Protein AF-A0A1Y3NMM3-F1 (afdb_monomer_lite)

Secondary structure (DSSP, 8-state):
------------TTTTSGGGGSTTTTTTTTSSEEEEEEHHHHHTT----TT--HHHHHHHHHHHHHHHHHHHHSTT---S--SSHHHHHHHHHHHHT--EEEEEESTTHHHH-TTS-HHHHHHHHHHHHHHHTT-TTEEEEEE------SS-------------

pLDDT: mean 83.55, std 18.31, range [29.2, 97.62]

Structure (mmCIF, N/CA/C/O backbone):
data_AF-A0A1Y3NMM3-F1
#
_entry.id   AF-A0A1Y3NMM3-F1
#
loop_
_atom_site.group_PDB
_atom_site.id
_atom_site.type_symbol
_atom_site.label_atom_id
_atom_site.label_alt_id
_atom_site.label_comp_id
_atom_site.label_asym_id
_atom_site.label_entity_id
_atom_site.label_seq_id
_atom_site.pdbx_PDB_ins_code
_atom_site.Cartn_x
_atom_site.Cartn_y
_atom_site.Cartn_z
_atom_site.occupancy
_atom_site.B_iso_or_equiv
_atom_site.auth_seq_id
_atom_site.auth_comp_id
_atom_site.auth_asym_id
_atom_site.auth_atom_id
_atom_site.pdbx_PDB_model_num
ATOM 1 N N . MET A 1 1 ? 7.290 2.116 29.221 1.00 35.72 1 MET A N 1
ATOM 2 C CA . MET A 1 1 ? 6.468 3.087 28.460 1.00 35.72 1 MET A CA 1
ATOM 3 C C . MET A 1 1 ? 5.124 2.447 28.152 1.00 35.72 1 MET A C 1
ATOM 5 O O . MET A 1 1 ? 5.110 1.365 27.579 1.00 35.72 1 MET A O 1
ATOM 9 N N . LYS A 1 2 ? 4.006 3.052 28.571 1.00 29.20 2 LYS A N 1
ATOM 10 C CA . LYS A 1 2 ? 2.670 2.590 28.165 1.00 29.20 2 LYS A CA 1
ATOM 11 C C . LYS A 1 2 ? 2.515 2.898 26.673 1.00 29.20 2 LYS A C 1
ATOM 13 O O . LYS A 1 2 ? 2.438 4.072 26.320 1.00 29.20 2 LYS A O 1
ATOM 18 N N . LYS A 1 3 ? 2.519 1.876 25.809 1.00 35.88 3 LYS A N 1
ATOM 19 C CA . LYS A 1 3 ? 2.090 2.034 24.411 1.00 35.88 3 LYS A CA 1
ATOM 20 C C . LYS A 1 3 ? 0.692 2.653 24.446 1.00 35.88 3 LYS A C 1
ATOM 22 O O . LYS A 1 3 ? -0.185 2.104 25.111 1.00 35.88 3 LYS A O 1
ATOM 27 N N . LYS A 1 4 ? 0.490 3.806 23.800 1.00 39.50 4 LYS A N 1
ATOM 28 C CA . LYS A 1 4 ? -0.858 4.327 23.554 1.00 39.50 4 LYS A CA 1
ATOM 29 C C . LYS A 1 4 ? -1.529 3.330 22.614 1.00 39.50 4 LYS A C 1
ATOM 31 O O . LYS A 1 4 ? -1.373 3.414 21.404 1.00 39.50 4 LYS A O 1
ATOM 36 N N . THR A 1 5 ? -2.229 2.342 23.158 1.00 42.09 5 THR A N 1
ATOM 37 C CA . THR A 1 5 ? -3.161 1.553 22.360 1.00 42.09 5 THR A CA 1
ATOM 38 C C . THR A 1 5 ? -4.195 2.534 21.830 1.00 42.09 5 THR A C 1
ATOM 40 O O . THR A 1 5 ? -4.936 3.136 22.602 1.00 42.09 5 THR A O 1
ATOM 43 N N . TYR A 1 6 ? -4.239 2.718 20.512 1.00 53.44 6 TYR A N 1
ATOM 44 C CA . TYR A 1 6 ? -5.197 3.594 19.827 1.00 53.44 6 TYR A CA 1
ATOM 45 C C . TYR A 1 6 ? -6.665 3.118 19.958 1.00 53.44 6 TYR A C 1
ATOM 47 O O . TYR A 1 6 ? -7.543 3.594 19.246 1.00 53.44 6 TYR A O 1
ATOM 55 N N . THR A 1 7 ? -6.952 2.163 20.840 1.00 50.34 7 THR A N 1
ATOM 56 C CA . THR A 1 7 ? -8.271 1.642 21.222 1.00 50.34 7 THR A CA 1
ATOM 57 C C . THR A 1 7 ? -9.100 2.750 21.885 1.00 50.34 7 THR A C 1
ATOM 59 O O . THR A 1 7 ? -8.639 3.322 22.864 1.00 50.34 7 THR A O 1
ATOM 62 N N . GLU A 1 8 ? -10.302 3.145 21.471 1.00 53.03 8 GLU A N 1
ATOM 63 C CA . GLU A 1 8 ? -11.298 2.638 20.521 1.00 53.03 8 GLU A CA 1
ATOM 64 C C . GLU A 1 8 ? -12.030 3.851 19.910 1.00 53.03 8 GLU A C 1
ATOM 66 O O . GLU A 1 8 ? -12.209 4.851 20.614 1.00 53.03 8 GLU A O 1
ATOM 71 N N . PRO A 1 9 ? -12.526 3.812 18.661 1.00 53.16 9 PRO A N 1
ATOM 72 C CA . PRO A 1 9 ? -13.369 4.887 18.163 1.00 53.16 9 PRO A CA 1
ATOM 73 C C . PRO A 1 9 ? -14.763 4.714 18.763 1.00 53.16 9 PRO A C 1
ATOM 75 O O . PRO A 1 9 ? -15.605 4.016 18.209 1.00 53.16 9 PRO A O 1
ATOM 78 N N . LYS A 1 10 ? -15.052 5.389 19.877 1.00 58.34 10 LYS A N 1
ATOM 79 C CA . LYS A 1 10 ? -16.447 5.677 20.238 1.00 58.34 10 LYS A CA 1
ATOM 80 C C . LYS A 1 10 ? -16.935 6.826 19.361 1.00 58.34 10 LYS A C 1
ATOM 82 O O . LYS A 1 10 ? -17.034 7.967 19.804 1.00 58.34 10 LYS A O 1
ATOM 87 N N . THR A 1 11 ? -17.181 6.536 18.085 1.00 70.62 11 THR A N 1
ATOM 88 C CA . THR A 1 11 ? -17.799 7.500 17.171 1.00 70.62 11 THR A CA 1
ATOM 89 C C . THR A 1 11 ? -19.315 7.431 17.297 1.00 70.62 11 THR A C 1
ATOM 91 O O . THR A 1 11 ? -19.908 6.360 17.229 1.00 70.62 11 THR A O 1
ATOM 94 N N . LYS A 1 12 ? -19.952 8.589 17.487 1.00 80.88 12 LYS A N 1
ATOM 95 C CA . LYS A 1 12 ? -21.418 8.713 17.516 1.00 80.88 12 LYS A CA 1
ATOM 96 C C . LYS A 1 12 ? -22.018 8.921 16.122 1.00 80.88 12 LYS A C 1
ATOM 98 O O . LYS A 1 12 ? -23.236 8.956 15.998 1.00 80.88 12 LYS A O 1
ATOM 103 N N . ILE A 1 13 ? -21.174 9.048 15.089 1.00 83.94 13 ILE A N 1
ATOM 104 C CA . ILE A 1 13 ? -21.560 9.420 13.713 1.00 83.94 13 ILE A CA 1
ATOM 105 C C . ILE A 1 13 ? -22.569 8.435 13.104 1.00 83.94 13 ILE A C 1
ATOM 107 O O . ILE A 1 13 ? -23.360 8.818 12.248 1.00 83.94 13 ILE A O 1
ATOM 111 N N . PHE A 1 14 ? -22.550 7.174 13.540 1.00 86.31 14 PHE A N 1
ATOM 112 C CA . PHE A 1 14 ? -23.419 6.133 12.994 1.00 86.31 14 PHE A CA 1
ATOM 113 C C . PHE A 1 14 ? -24.655 5.846 13.845 1.00 86.31 14 PHE A C 1
ATOM 115 O O . PHE A 1 14 ? -25.506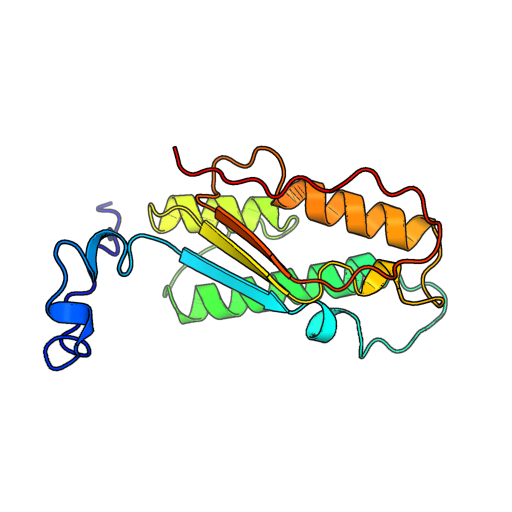 5.077 13.408 1.00 86.31 14 PHE A O 1
ATOM 122 N N . ASN A 1 15 ? -24.787 6.451 15.030 1.00 86.12 15 ASN A N 1
ATOM 123 C CA . ASN A 1 15 ? -25.822 6.074 15.995 1.00 86.12 15 ASN A CA 1
ATOM 124 C C . ASN A 1 15 ? -27.244 6.262 15.442 1.00 86.12 15 ASN A C 1
ATOM 126 O O . ASN A 1 15 ? -28.120 5.455 15.740 1.00 86.12 15 ASN A O 1
ATOM 130 N N . ASP A 1 16 ? -27.461 7.276 14.605 1.00 90.50 16 ASP A N 1
ATOM 131 C CA . ASP A 1 16 ? -28.740 7.598 13.961 1.00 90.50 16 ASP A CA 1
ATOM 132 C C . ASP A 1 16 ? -28.958 6.877 12.614 1.00 90.50 16 ASP A C 1
ATOM 134 O O . ASP A 1 16 ? -30.005 7.030 11.981 1.00 90.50 16 ASP A O 1
ATOM 138 N N . LYS A 1 17 ? -27.981 6.097 12.134 1.00 93.56 17 LYS A N 1
ATOM 139 C CA . LYS A 1 17 ? -28.020 5.472 10.805 1.00 93.56 17 LYS A CA 1
ATOM 140 C C . LYS A 1 17 ? -28.629 4.076 10.853 1.00 93.56 17 LYS A C 1
ATOM 142 O O . LYS A 1 17 ? -28.554 3.370 11.846 1.00 93.56 17 LYS A O 1
ATOM 147 N N . LYS A 1 18 ? -29.181 3.616 9.725 1.00 94.00 18 LYS A N 1
ATOM 148 C CA . LYS A 1 18 ? -29.758 2.259 9.611 1.00 94.00 18 LYS A CA 1
ATOM 149 C C . LYS A 1 18 ? -28.762 1.153 9.986 1.00 94.00 18 LYS A C 1
ATOM 151 O O . LYS A 1 18 ? -29.182 0.134 10.518 1.00 94.00 18 LYS A O 1
ATOM 156 N N . ILE A 1 19 ? -27.468 1.368 9.735 1.00 88.88 19 ILE A N 1
ATOM 157 C CA . ILE A 1 19 ? -26.415 0.389 10.023 1.00 88.88 19 ILE A CA 1
ATOM 158 C C . ILE A 1 19 ? -26.273 0.096 11.524 1.00 88.88 19 ILE A C 1
ATOM 160 O O . ILE A 1 19 ? -26.014 -1.049 11.877 1.00 88.88 19 ILE A O 1
ATOM 164 N N . SER A 1 20 ? -26.533 1.075 12.405 1.00 89.62 20 SER A N 1
ATOM 165 C CA . SER A 1 20 ? -26.397 0.887 13.858 1.00 89.62 20 SER A CA 1
ATOM 166 C C . SER A 1 20 ? -27.429 -0.069 14.452 1.00 89.62 20 SER A C 1
ATOM 168 O O . SER A 1 20 ? -27.263 -0.539 15.574 1.00 89.62 20 SER A O 1
ATOM 170 N N . LYS A 1 21 ? -28.491 -0.372 13.696 1.00 91.50 21 LYS A N 1
ATOM 171 C CA . LYS A 1 21 ? -29.554 -1.298 14.097 1.00 91.50 21 LYS A CA 1
ATOM 172 C C . LYS A 1 21 ? -29.185 -2.768 13.882 1.00 91.50 21 LYS A C 1
ATOM 174 O O . LYS A 1 21 ? -29.906 -3.635 14.365 1.00 91.50 21 LYS A O 1
ATOM 179 N N . PHE A 1 22 ? -28.113 -3.062 13.146 1.00 92.94 22 PHE A N 1
ATOM 180 C CA . PHE A 1 22 ? -27.654 -4.433 12.933 1.00 92.94 22 PHE A CA 1
ATOM 181 C C . PHE A 1 22 ? -26.716 -4.862 14.062 1.00 92.94 22 PHE A C 1
ATOM 183 O O . PHE A 1 22 ? -25.831 -4.110 14.468 1.00 92.94 22 PHE A O 1
ATOM 190 N N . ASN A 1 23 ? -26.876 -6.092 14.554 1.00 90.62 23 ASN A N 1
ATOM 191 C CA . ASN A 1 23 ? -25.991 -6.633 15.584 1.00 90.62 23 ASN A CA 1
ATOM 192 C C . ASN A 1 23 ? -24.528 -6.619 15.113 1.00 90.62 23 ASN A C 1
ATOM 194 O O . ASN A 1 23 ? -24.233 -7.026 13.990 1.00 90.62 23 ASN A O 1
ATOM 198 N N . ASN A 1 24 ? -23.613 -6.208 15.998 1.00 87.12 24 ASN A N 1
ATOM 199 C CA . ASN A 1 24 ? -22.162 -6.186 15.765 1.00 87.12 24 ASN A CA 1
ATOM 200 C C . ASN A 1 24 ? -21.702 -5.324 14.570 1.00 87.12 24 ASN A C 1
ATOM 202 O O . ASN A 1 24 ? -20.635 -5.580 14.007 1.00 87.12 24 ASN A O 1
ATOM 206 N N . TRP A 1 25 ? -22.474 -4.309 14.170 1.00 87.56 25 TRP A N 1
ATOM 207 C CA . TRP A 1 25 ? -22.127 -3.429 13.045 1.00 87.56 25 TRP A CA 1
ATOM 208 C C . TRP A 1 25 ? -20.770 -2.717 13.211 1.00 87.56 25 TRP A C 1
ATOM 210 O O . TRP A 1 25 ? -20.097 -2.414 12.228 1.00 87.56 25 TRP A O 1
ATOM 220 N N . ASP A 1 26 ? -20.350 -2.471 14.450 1.00 85.75 26 ASP A N 1
ATOM 221 C CA . ASP A 1 26 ? -19.116 -1.785 14.832 1.00 85.75 26 ASP A CA 1
ATOM 222 C C . ASP A 1 26 ? -17.963 -2.742 15.173 1.00 85.75 26 ASP A C 1
ATOM 224 O O . ASP A 1 26 ? -16.878 -2.285 15.537 1.00 85.75 26 ASP A O 1
ATOM 228 N N . LYS A 1 27 ? -18.146 -4.062 15.006 1.00 87.75 27 LYS A N 1
ATOM 229 C CA . LYS A 1 27 ? -17.174 -5.107 15.391 1.00 87.75 27 LYS A CA 1
ATOM 230 C C . LYS A 1 27 ? -15.736 -4.813 14.948 1.00 87.75 27 LYS A C 1
ATOM 232 O O . LYS A 1 27 ? -14.791 -5.098 15.681 1.00 87.75 27 LYS A O 1
ATOM 237 N N . TYR A 1 28 ? -15.569 -4.252 13.753 1.00 87.50 28 TYR A N 1
ATOM 238 C CA . TYR A 1 28 ? -14.266 -3.958 13.148 1.00 87.50 28 TYR A CA 1
ATOM 239 C C . TYR A 1 28 ? -13.914 -2.461 13.135 1.00 87.50 28 TYR A C 1
ATOM 241 O O . TYR A 1 28 ? -12.848 -2.075 12.647 1.00 87.50 28 TYR A O 1
ATOM 249 N N . LEU A 1 29 ? -14.784 -1.605 13.679 1.00 87.31 29 LEU A N 1
ATOM 250 C CA . LEU A 1 29 ? -14.65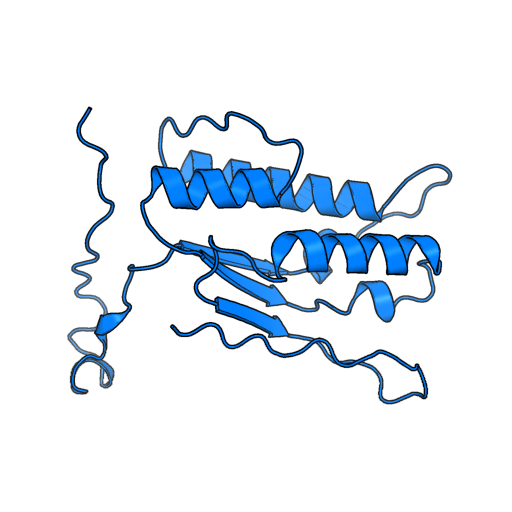9 -0.156 13.593 1.00 87.31 29 LEU A CA 1
ATOM 251 C C . LEU A 1 29 ? -13.394 0.332 14.310 1.00 87.31 29 LEU A C 1
ATOM 253 O O . LEU A 1 29 ? -13.214 0.159 15.516 1.00 87.31 29 LEU A O 1
ATOM 257 N N . GLY A 1 30 ? -12.485 0.921 13.525 1.00 85.81 30 GLY A N 1
ATOM 258 C CA . GLY A 1 30 ? -11.170 1.395 13.965 1.00 85.81 30 GLY A CA 1
ATOM 259 C C . GLY A 1 30 ? -10.328 0.353 14.702 1.00 85.81 30 GLY A C 1
ATOM 260 O O . GLY A 1 30 ? -9.575 0.693 15.618 1.00 85.81 30 GLY A O 1
ATOM 261 N N . LYS A 1 31 ? -10.453 -0.920 14.317 1.00 90.06 31 LYS A N 1
ATOM 262 C CA . LYS A 1 31 ? -9.578 -2.002 14.791 1.00 90.06 31 LYS A CA 1
ATOM 263 C C . LYS A 1 31 ? -8.360 -2.221 13.876 1.00 90.06 31 LYS A C 1
ATOM 265 O O . LYS A 1 31 ? -7.434 -2.918 14.276 1.00 90.06 31 LYS A O 1
ATOM 270 N N . PHE A 1 32 ? -8.319 -1.574 12.708 1.00 94.00 32 PHE A N 1
ATOM 271 C CA . PHE A 1 32 ? -7.264 -1.720 11.698 1.00 94.00 32 PHE A CA 1
ATOM 272 C C . PHE A 1 32 ? -6.668 -0.378 11.279 1.00 94.00 32 PHE A C 1
ATOM 274 O O . PHE A 1 32 ? -7.325 0.659 11.381 1.00 94.00 32 PHE A O 1
ATOM 281 N N . ASN A 1 33 ? -5.442 -0.420 10.761 1.00 95.12 33 ASN A N 1
ATOM 282 C CA . ASN A 1 33 ? -4.896 0.665 9.951 1.00 95.12 33 ASN A CA 1
ATOM 283 C C . ASN A 1 33 ? -5.361 0.463 8.509 1.00 95.12 33 ASN A C 1
ATOM 285 O O . ASN A 1 33 ? -5.180 -0.623 7.962 1.00 95.12 33 ASN A O 1
ATOM 289 N N . ILE A 1 34 ? -5.958 1.482 7.899 1.00 95.38 34 ILE A N 1
ATOM 290 C CA . ILE A 1 34 ? -6.379 1.423 6.498 1.00 95.38 34 ILE A CA 1
ATOM 291 C C . ILE A 1 34 ? -5.334 2.158 5.668 1.00 95.38 34 ILE A C 1
ATOM 293 O O . ILE A 1 34 ? -5.095 3.338 5.905 1.00 95.38 34 ILE A O 1
ATOM 297 N N . ILE A 1 35 ? -4.723 1.464 4.711 1.00 97.00 35 ILE A N 1
ATOM 298 C CA . ILE A 1 35 ? -3.777 2.058 3.763 1.00 97.00 35 ILE A CA 1
ATOM 299 C C . ILE A 1 35 ? -4.346 1.843 2.368 1.00 97.00 35 ILE A C 1
ATOM 301 O O . ILE A 1 35 ? -4.539 0.703 1.949 1.00 97.00 35 ILE A O 1
ATOM 305 N N . ARG A 1 36 ? -4.634 2.937 1.662 1.00 97.19 36 ARG A N 1
ATOM 306 C CA . ARG A 1 36 ? -5.132 2.912 0.285 1.00 97.19 36 ARG A CA 1
ATOM 307 C C . ARG A 1 36 ? -4.050 3.429 -0.648 1.00 97.19 36 ARG A C 1
ATOM 309 O O . ARG A 1 36 ? -3.595 4.555 -0.499 1.00 97.19 36 ARG A O 1
ATOM 316 N N . LEU A 1 37 ? -3.679 2.608 -1.617 1.00 96.94 37 LEU A N 1
ATOM 317 C CA . LEU A 1 37 ? -2.738 2.936 -2.674 1.00 96.94 37 LEU A CA 1
ATOM 318 C C . LEU A 1 37 ? -3.503 3.024 -3.985 1.00 96.94 37 LEU A C 1
ATOM 320 O O . LEU A 1 37 ? -4.065 2.029 -4.427 1.00 96.94 37 LEU A O 1
ATOM 324 N N . ASN A 1 38 ? -3.517 4.194 -4.613 1.00 94.94 38 ASN A N 1
A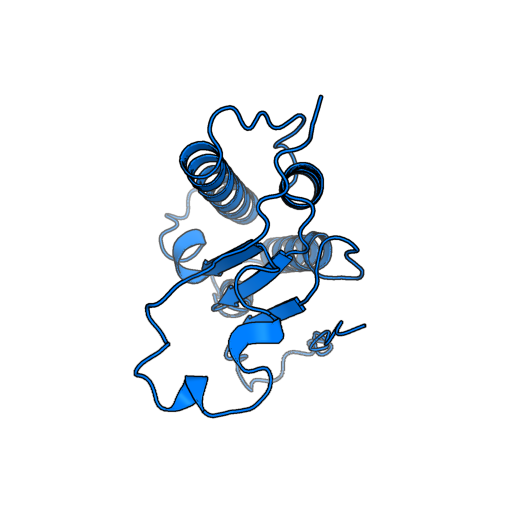TOM 325 C CA . ASN A 1 38 ? -4.025 4.334 -5.971 1.00 94.94 38 ASN A CA 1
ATOM 326 C C . ASN A 1 38 ? -2.844 4.322 -6.944 1.00 94.94 38 ASN A C 1
ATOM 328 O O . ASN A 1 38 ? -2.112 5.304 -7.046 1.00 94.94 38 ASN A O 1
ATOM 332 N N . MET A 1 39 ? -2.631 3.200 -7.631 1.00 94.88 39 MET A N 1
ATOM 333 C CA . MET A 1 39 ? -1.436 2.995 -8.454 1.00 94.88 39 MET A CA 1
ATOM 334 C C . MET A 1 39 ? -1.402 3.929 -9.663 1.00 94.88 39 MET A C 1
ATOM 336 O O . MET A 1 39 ? -0.328 4.379 -10.055 1.00 94.88 39 MET A O 1
ATOM 340 N N . LYS A 1 40 ? -2.565 4.327 -10.186 1.00 91.19 40 LYS A N 1
ATOM 341 C CA . LYS A 1 40 ? -2.652 5.340 -11.240 1.00 91.19 40 LYS A CA 1
ATOM 342 C C . LYS A 1 40 ? -1.998 6.660 -10.814 1.00 91.19 40 LYS A C 1
ATOM 344 O O . LYS A 1 40 ? -1.210 7.228 -11.565 1.00 91.19 40 LYS A O 1
ATOM 349 N N . ASN A 1 41 ? -2.236 7.110 -9.581 1.00 92.19 41 ASN A N 1
ATOM 350 C CA . ASN A 1 41 ? -1.626 8.341 -9.065 1.00 92.19 41 ASN A CA 1
ATOM 351 C C . ASN A 1 41 ? -0.095 8.262 -8.974 1.00 92.19 41 ASN A C 1
ATOM 353 O O . ASN A 1 41 ? 0.575 9.277 -9.151 1.00 92.19 41 ASN A O 1
ATOM 357 N N . TYR A 1 42 ? 0.456 7.076 -8.708 1.00 93.06 42 TYR A N 1
ATOM 358 C CA . TYR A 1 42 ? 1.899 6.889 -8.540 1.00 93.06 42 TYR A CA 1
ATOM 359 C C . TYR A 1 42 ? 2.639 6.627 -9.853 1.00 93.06 42 TYR A C 1
ATOM 361 O O . TYR A 1 42 ? 3.838 6.881 -9.919 1.00 93.06 42 TYR A O 1
ATOM 369 N N . PHE A 1 43 ? 1.946 6.136 -10.885 1.00 91.12 43 PHE A N 1
ATOM 370 C CA . PHE A 1 43 ? 2.596 5.640 -12.100 1.00 91.12 43 PHE A CA 1
ATOM 371 C C . PHE A 1 43 ? 2.120 6.278 -13.415 1.00 91.12 43 PHE A C 1
ATOM 373 O O . PHE A 1 43 ? 2.816 6.142 -14.418 1.00 91.12 43 PHE A O 1
ATOM 380 N N . SER A 1 44 ? 0.989 6.995 -13.455 1.00 78.50 44 SER A N 1
ATOM 381 C CA . SER A 1 44 ? 0.441 7.516 -14.723 1.00 78.50 44 SER A CA 1
ATOM 382 C C . SER A 1 44 ? 0.938 8.902 -15.141 1.00 78.50 44 SER A C 1
ATOM 384 O O . SER A 1 44 ? 0.838 9.235 -16.314 1.00 78.50 44 SER A O 1
ATOM 386 N N . ASN A 1 45 ? 1.484 9.711 -14.229 1.00 69.81 45 ASN A N 1
ATOM 387 C CA . ASN A 1 45 ? 1.972 11.068 -14.544 1.00 69.81 45 ASN A CA 1
ATOM 388 C C . ASN A 1 45 ? 3.499 11.132 -14.707 1.00 69.81 45 ASN A C 1
ATOM 390 O O . ASN A 1 45 ? 4.115 12.182 -14.519 1.00 69.81 45 ASN A O 1
ATOM 394 N N . ILE A 1 46 ? 4.121 9.995 -15.007 1.00 71.88 46 ILE A N 1
ATOM 395 C CA . ILE A 1 46 ? 5.569 9.883 -15.117 1.00 71.88 46 ILE A CA 1
ATOM 396 C C . ILE A 1 46 ? 6.015 10.384 -16.495 1.00 71.88 46 ILE A C 1
ATOM 398 O O . ILE A 1 46 ? 5.558 9.904 -17.530 1.00 71.88 46 ILE A O 1
ATOM 402 N N . ILE A 1 47 ? 6.938 11.346 -16.507 1.00 77.12 47 ILE A N 1
ATOM 403 C CA . ILE A 1 47 ? 7.603 11.797 -17.733 1.00 77.12 47 ILE A CA 1
ATOM 404 C C . ILE A 1 47 ? 8.772 10.854 -17.998 1.00 77.12 47 ILE A C 1
ATOM 406 O O . ILE A 1 47 ? 9.748 10.861 -17.245 1.00 77.12 47 ILE A O 1
ATOM 410 N N . PHE A 1 48 ? 8.689 10.079 -19.080 1.00 79.25 48 PHE A N 1
ATOM 411 C CA . PHE A 1 48 ? 9.743 9.138 -19.428 1.00 79.25 48 PHE A CA 1
ATOM 412 C C . PHE A 1 48 ? 11.019 9.872 -19.883 1.00 79.25 48 PHE A C 1
ATOM 414 O O . PHE A 1 48 ? 11.027 10.573 -20.892 1.00 79.25 48 PHE A O 1
ATOM 421 N N . LYS A 1 49 ? 12.099 9.720 -19.114 1.00 83.31 49 LYS A N 1
ATOM 422 C CA . LYS A 1 49 ? 13.469 10.159 -19.377 1.00 83.31 49 LYS A CA 1
ATOM 423 C C . LYS A 1 49 ? 14.444 8.978 -19.372 1.00 83.31 49 LYS A C 1
ATOM 425 O O . LYS A 1 49 ? 14.372 8.073 -18.543 1.00 83.31 49 LYS A O 1
ATOM 430 N N . GLU A 1 50 ? 15.407 9.011 -20.279 1.00 80.88 50 GLU A N 1
ATOM 431 C CA . GLU A 1 50 ? 16.450 7.989 -20.356 1.00 80.88 50 GLU A CA 1
ATOM 432 C C . GLU A 1 50 ? 17.219 7.847 -19.025 1.00 80.88 50 GLU A C 1
ATOM 434 O O . GLU A 1 50 ? 17.507 8.834 -18.348 1.00 80.88 50 GLU A O 1
ATOM 439 N N . GLY A 1 51 ? 17.529 6.604 -18.637 1.00 82.50 51 GLY A N 1
ATOM 440 C CA . GLY A 1 51 ? 18.286 6.292 -17.418 1.00 82.50 51 GLY A CA 1
ATOM 441 C C . GLY A 1 51 ? 17.483 6.288 -16.110 1.00 82.50 51 GLY A C 1
ATOM 442 O O . GLY A 1 51 ? 18.055 5.987 -15.063 1.00 82.50 51 GLY A O 1
ATOM 443 N N . ILE A 1 52 ? 16.179 6.577 -16.145 1.00 86.31 52 ILE A N 1
ATOM 444 C CA . ILE A 1 52 ? 15.309 6.551 -14.962 1.00 86.31 52 ILE A CA 1
ATOM 4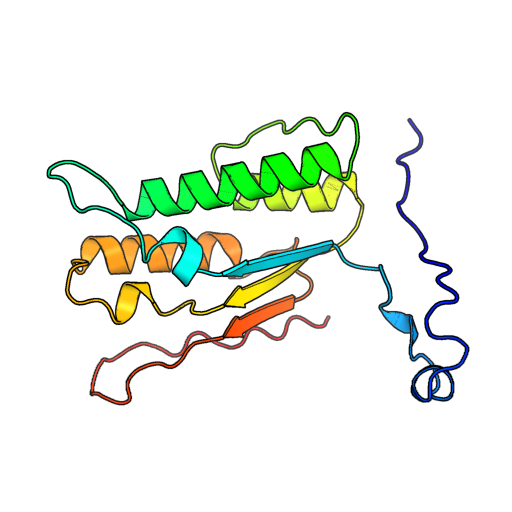45 C C . ILE A 1 52 ? 14.686 5.162 -14.745 1.00 86.31 52 ILE A C 1
ATOM 447 O O . ILE A 1 52 ? 14.145 4.553 -15.667 1.00 86.31 52 ILE A O 1
ATOM 451 N N . ASP A 1 53 ? 14.715 4.677 -13.498 1.00 90.50 53 ASP A N 1
ATOM 452 C CA . ASP A 1 53 ? 13.936 3.514 -13.052 1.00 90.50 53 ASP A CA 1
ATOM 453 C C . ASP A 1 53 ? 12.589 3.976 -12.478 1.00 90.50 53 ASP A C 1
ATOM 455 O O . ASP A 1 53 ? 12.452 4.250 -11.285 1.00 90.50 53 ASP A O 1
ATOM 459 N N . TYR A 1 54 ? 11.576 4.061 -13.338 1.00 90.81 54 TYR A N 1
ATOM 460 C CA . TYR A 1 54 ? 10.242 4.550 -12.965 1.00 90.81 54 TYR A CA 1
ATOM 461 C C . TYR A 1 54 ? 9.519 3.677 -11.950 1.00 90.81 54 TYR A C 1
ATOM 463 O O . TYR A 1 54 ? 8.683 4.168 -11.192 1.00 90.81 54 TYR A O 1
ATOM 471 N N . ILE A 1 55 ? 9.820 2.374 -11.931 1.00 94.62 55 ILE A N 1
ATOM 472 C CA . ILE A 1 55 ? 9.233 1.477 -10.938 1.00 94.62 55 ILE A CA 1
ATOM 473 C C . ILE A 1 55 ? 9.768 1.862 -9.566 1.00 94.62 55 ILE A C 1
ATOM 475 O O . ILE A 1 55 ? 8.992 2.014 -8.622 1.00 94.62 55 ILE A O 1
ATOM 479 N N . LYS A 1 56 ? 11.080 2.093 -9.466 1.00 93.69 56 LYS A N 1
ATOM 480 C CA . LYS A 1 56 ? 11.694 2.590 -8.238 1.00 93.69 56 LYS A CA 1
ATOM 481 C C . LYS A 1 56 ? 11.153 3.968 -7.845 1.00 93.69 56 LYS A C 1
ATOM 483 O O . LYS A 1 56 ? 10.812 4.136 -6.678 1.00 93.69 56 LYS A O 1
ATOM 488 N N . GLU A 1 57 ? 11.035 4.918 -8.774 1.00 92.88 57 GLU A N 1
ATOM 489 C CA . GLU A 1 57 ? 10.501 6.257 -8.468 1.00 92.88 57 GLU A CA 1
ATOM 490 C C . GLU A 1 57 ? 9.071 6.207 -7.923 1.00 92.88 57 GLU A C 1
ATOM 492 O O . GLU A 1 57 ? 8.792 6.797 -6.880 1.00 92.88 57 GLU A O 1
ATOM 497 N N . GLY A 1 58 ? 8.171 5.454 -8.563 1.00 94.69 58 GLY A N 1
ATOM 498 C CA . GLY A 1 58 ? 6.800 5.319 -8.071 1.00 94.69 58 GLY A CA 1
ATOM 499 C C . GLY A 1 58 ? 6.733 4.638 -6.699 1.00 94.69 58 GLY A C 1
ATOM 500 O O . GLY A 1 58 ? 5.965 5.061 -5.835 1.00 94.69 58 GLY A O 1
ATOM 501 N N . ILE A 1 59 ? 7.583 3.636 -6.441 1.00 95.81 59 ILE A N 1
ATOM 502 C CA . ILE A 1 59 ? 7.693 3.005 -5.113 1.00 95.81 59 ILE A CA 1
ATOM 503 C C . ILE A 1 59 ? 8.226 3.994 -4.069 1.00 95.81 59 ILE A C 1
ATOM 505 O O . ILE A 1 59 ? 7.724 4.023 -2.944 1.00 95.81 59 ILE A O 1
ATOM 509 N N . ASP A 1 60 ? 9.234 4.796 -4.410 1.00 95.00 60 ASP A N 1
ATOM 510 C CA . ASP A 1 60 ? 9.766 5.829 -3.522 1.00 95.00 60 ASP A CA 1
ATOM 511 C C . ASP A 1 60 ? 8.681 6.867 -3.194 1.00 95.00 60 ASP A C 1
ATOM 513 O O . ASP A 1 60 ? 8.458 7.157 -2.016 1.00 95.00 60 ASP A O 1
ATOM 517 N N . TYR A 1 61 ? 7.895 7.289 -4.188 1.00 95.19 61 TYR A N 1
ATOM 518 C CA . TYR A 1 61 ? 6.785 8.216 -3.981 1.00 95.19 61 TYR A CA 1
ATOM 519 C C . TYR A 1 61 ? 5.666 7.630 -3.099 1.00 95.19 61 TYR A C 1
ATOM 521 O O . TYR A 1 61 ? 5.128 8.316 -2.226 1.00 95.19 61 TYR A O 1
ATOM 529 N N . ILE A 1 62 ? 5.342 6.339 -3.244 1.00 97.06 62 ILE A N 1
ATOM 530 C CA . ILE A 1 62 ? 4.417 5.637 -2.334 1.00 97.06 62 ILE A CA 1
ATOM 531 C C . ILE A 1 62 ? 4.928 5.698 -0.889 1.00 97.06 62 ILE A C 1
ATOM 533 O O . ILE A 1 62 ? 4.170 6.034 0.027 1.00 97.06 62 ILE A O 1
ATOM 537 N N . LYS A 1 63 ? 6.211 5.376 -0.670 1.00 96.81 63 LYS A N 1
ATOM 538 C CA . LYS A 1 63 ? 6.813 5.372 0.672 1.00 96.81 63 LYS A CA 1
ATOM 539 C C . LYS A 1 63 ? 6.762 6.759 1.302 1.00 96.81 63 LYS A C 1
ATOM 541 O O . LYS A 1 63 ? 6.364 6.872 2.459 1.00 96.81 63 LYS A O 1
ATOM 546 N N . GLU A 1 64 ? 7.142 7.795 0.560 1.00 95.88 64 GLU A N 1
ATOM 547 C CA . GLU A 1 64 ? 7.147 9.179 1.041 1.00 95.88 64 GLU A CA 1
ATOM 548 C C . GLU A 1 64 ? 5.759 9.637 1.493 1.00 95.88 64 GLU A C 1
ATOM 550 O O . GLU A 1 64 ? 5.623 10.146 2.607 1.00 95.88 64 GLU A O 1
ATOM 555 N N . ASN A 1 65 ? 4.723 9.381 0.686 1.00 96.38 65 ASN A N 1
ATOM 556 C CA . ASN A 1 65 ? 3.349 9.744 1.035 1.00 96.38 65 ASN A CA 1
ATOM 557 C C . ASN A 1 65 ? 2.866 9.028 2.301 1.00 96.38 65 ASN A C 1
ATOM 559 O O . ASN A 1 65 ? 2.331 9.672 3.203 1.00 96.38 65 ASN A O 1
ATOM 563 N N . ILE A 1 66 ? 3.113 7.719 2.426 1.00 97.06 66 ILE A N 1
ATOM 564 C CA . ILE A 1 66 ? 2.737 6.978 3.641 1.00 97.06 66 ILE A CA 1
ATOM 565 C C . ILE A 1 66 ? 3.471 7.528 4.864 1.00 97.06 66 ILE A C 1
ATOM 567 O O . ILE A 1 66 ? 2.860 7.734 5.911 1.00 97.06 66 ILE A O 1
ATOM 571 N N . ILE A 1 67 ? 4.781 7.770 4.759 1.00 96.06 67 ILE A N 1
ATOM 572 C CA . ILE A 1 67 ? 5.576 8.306 5.872 1.00 96.06 67 ILE A CA 1
ATOM 573 C C . ILE A 1 67 ? 5.034 9.669 6.303 1.00 96.06 67 ILE A C 1
ATOM 575 O O . ILE A 1 67 ? 4.909 9.923 7.504 1.00 96.06 67 ILE A O 1
ATOM 579 N N . TYR A 1 68 ? 4.716 10.532 5.338 1.00 95.44 68 TYR A N 1
ATOM 580 C CA . TYR A 1 68 ? 4.141 11.846 5.585 1.00 95.44 68 TYR A CA 1
ATOM 581 C C . TYR A 1 68 ? 2.797 11.745 6.322 1.00 95.44 68 TYR A C 1
ATOM 583 O O . TYR A 1 68 ? 2.633 12.337 7.391 1.00 95.44 68 TYR A O 1
ATOM 591 N N . GLU A 1 69 ? 1.864 10.930 5.821 1.00 95.69 69 GLU A N 1
ATOM 592 C CA . GLU A 1 69 ? 0.550 10.740 6.445 1.00 95.69 69 GLU A CA 1
ATOM 593 C C . GLU A 1 69 ? 0.640 10.134 7.850 1.00 95.69 69 GLU A C 1
ATOM 595 O O . GLU A 1 69 ? -0.054 10.579 8.770 1.00 95.69 69 GLU A O 1
ATOM 600 N N . VAL A 1 70 ? 1.522 9.151 8.051 1.00 94.69 70 VAL A N 1
ATOM 601 C CA . VAL A 1 70 ? 1.728 8.527 9.363 1.00 94.69 70 VAL A CA 1
ATOM 602 C C . VAL A 1 70 ? 2.282 9.535 10.362 1.00 94.69 70 VAL A C 1
ATOM 604 O O . VAL A 1 70 ? 1.764 9.616 11.472 1.00 94.69 70 VAL A O 1
ATOM 607 N N . LYS A 1 71 ? 3.286 10.337 9.985 1.00 93.12 71 LYS A N 1
ATOM 608 C CA . LYS A 1 71 ? 3.855 11.364 10.875 1.00 93.12 71 LYS A CA 1
ATOM 609 C C . LYS A 1 71 ? 2.841 12.450 11.238 1.00 93.12 71 LYS A C 1
ATOM 611 O O . LYS A 1 71 ? 2.855 12.927 12.371 1.00 93.12 71 LYS A O 1
ATOM 616 N N . ASN A 1 72 ? 1.941 12.797 10.319 1.00 92.00 72 ASN A N 1
ATOM 617 C CA . ASN A 1 72 ? 0.849 13.732 10.592 1.00 92.00 72 ASN A CA 1
ATOM 618 C C . ASN A 1 72 ? -0.228 13.132 11.509 1.00 92.00 72 ASN A C 1
ATOM 620 O O . ASN A 1 72 ? -0.815 13.841 12.323 1.00 92.00 72 ASN A O 1
ATOM 624 N N . SER A 1 73 ? -0.481 11.827 11.396 1.00 88.75 73 SER A N 1
ATOM 625 C CA . SER A 1 73 ? -1.524 11.131 12.165 1.00 88.75 73 SER A CA 1
ATOM 626 C C . SER A 1 73 ? -1.049 10.666 13.547 1.00 88.75 73 SER A C 1
ATOM 628 O O . SER A 1 73 ? -1.841 10.545 14.484 1.00 88.75 73 SER A O 1
ATOM 630 N N . ILE A 1 74 ? 0.246 10.380 13.683 1.00 88.12 74 ILE A N 1
ATOM 631 C CA . ILE A 1 74 ? 0.890 9.866 14.891 1.00 88.12 74 ILE A CA 1
ATOM 632 C C . ILE A 1 74 ? 2.065 10.791 15.231 1.00 88.12 74 ILE A C 1
ATOM 634 O O . ILE A 1 74 ? 3.186 10.578 14.759 1.00 88.12 74 ILE A O 1
ATOM 638 N N . PRO A 1 75 ? 1.831 11.828 16.060 1.00 83.50 75 PRO A N 1
ATOM 639 C CA . PRO A 1 75 ? 2.885 12.747 16.464 1.00 83.50 75 PRO A CA 1
ATOM 640 C C . PRO A 1 75 ? 4.051 11.991 17.111 1.00 83.50 75 PRO A C 1
ATOM 642 O O . PRO A 1 75 ? 3.839 11.162 17.997 1.00 83.50 75 PRO A O 1
ATOM 645 N N . ASN A 1 76 ? 5.276 12.310 16.690 1.00 87.44 76 ASN A N 1
ATOM 646 C CA . ASN A 1 76 ? 6.529 11.671 17.116 1.00 87.44 76 ASN A CA 1
ATOM 647 C C . ASN A 1 76 ? 6.741 10.221 16.641 1.00 87.44 76 ASN A C 1
ATOM 649 O O . ASN A 1 76 ? 7.625 9.544 17.169 1.00 87.44 76 ASN A O 1
ATOM 653 N N . PHE A 1 77 ? 5.994 9.737 15.640 1.00 90.62 77 PHE A N 1
ATOM 654 C CA . PHE A 1 77 ? 6.339 8.473 14.986 1.00 90.62 77 PHE A CA 1
ATOM 655 C C . PHE A 1 77 ? 7.733 8.579 14.357 1.00 90.62 77 PHE A C 1
ATOM 657 O O . PHE A 1 77 ? 7.967 9.409 13.472 1.00 90.62 77 PHE A O 1
ATOM 664 N N . ASN A 1 78 ? 8.649 7.705 14.774 1.00 90.94 78 ASN A N 1
ATOM 665 C CA . ASN A 1 78 ? 9.984 7.621 14.201 1.00 90.94 78 ASN A CA 1
ATOM 666 C C . ASN A 1 78 ? 10.190 6.263 13.529 1.00 90.94 78 ASN A C 1
ATOM 668 O O . ASN A 1 78 ? 10.207 5.234 14.200 1.00 90.94 78 ASN A O 1
ATOM 672 N N . PHE A 1 79 ? 10.364 6.280 12.208 1.00 93.31 79 PHE A N 1
ATOM 673 C CA . PHE A 1 79 ? 10.684 5.080 11.445 1.00 93.31 79 PHE A CA 1
ATOM 674 C C . PHE A 1 79 ? 12.151 4.711 11.653 1.00 93.31 79 PHE A C 1
ATOM 676 O O . PHE A 1 79 ? 13.035 5.541 11.452 1.00 93.31 79 PHE A O 1
ATOM 683 N N . SER A 1 80 ? 12.415 3.456 12.012 1.00 92.38 80 SER A N 1
ATOM 684 C CA . SER A 1 80 ? 13.779 2.927 12.101 1.00 92.38 80 SER A CA 1
ATOM 685 C C . SER A 1 80 ? 14.386 2.652 10.725 1.00 92.38 80 SER A C 1
ATOM 687 O O . SER A 1 80 ? 15.597 2.772 10.546 1.00 92.38 80 SER A O 1
ATOM 689 N N . SER A 1 81 ? 13.556 2.314 9.734 1.00 89.94 81 SER A N 1
ATOM 690 C CA . SER A 1 81 ? 13.971 2.199 8.339 1.00 89.94 81 SER A CA 1
ATOM 691 C C . SER A 1 81 ? 12.831 2.514 7.377 1.00 89.94 81 SER A C 1
ATOM 693 O O . SER A 1 81 ? 11.715 2.017 7.517 1.00 89.94 81 SER A O 1
ATOM 695 N N . THR A 1 82 ? 13.145 3.289 6.341 1.00 91.81 82 THR A N 1
ATOM 696 C CA . THR A 1 82 ? 12.228 3.659 5.252 1.00 91.81 82 THR A CA 1
ATOM 697 C C . THR A 1 82 ? 12.683 3.110 3.897 1.00 91.81 82 THR A C 1
ATOM 699 O O . THR A 1 82 ? 12.135 3.463 2.856 1.00 91.81 82 THR A O 1
ATOM 702 N N . ASN A 1 83 ? 13.677 2.214 3.890 1.00 89.50 83 ASN A N 1
ATOM 703 C CA . ASN A 1 83 ? 14.267 1.695 2.653 1.00 89.50 83 ASN A CA 1
ATOM 704 C C . ASN A 1 83 ? 13.272 0.833 1.865 1.00 89.50 83 ASN A C 1
ATOM 706 O O . ASN A 1 83 ? 13.203 0.927 0.639 1.00 89.50 83 ASN A O 1
ATOM 710 N N . TYR A 1 84 ? 12.461 0.041 2.573 1.00 91.56 84 TYR A N 1
ATOM 711 C CA . TYR A 1 84 ? 11.505 -0.892 1.982 1.00 91.56 84 TYR A CA 1
ATOM 712 C C . TYR A 1 84 ? 10.103 -0.691 2.556 1.00 91.56 84 TYR A C 1
ATOM 714 O O . TYR A 1 84 ? 9.930 -0.538 3.767 1.00 91.56 84 TYR A O 1
ATOM 722 N N . LEU A 1 85 ? 9.088 -0.744 1.692 1.00 94.69 85 LEU A N 1
ATOM 723 C CA . LEU A 1 85 ? 7.701 -0.477 2.078 1.00 94.69 85 LEU A CA 1
ATOM 724 C C . LEU A 1 85 ? 7.154 -1.501 3.088 1.00 94.69 85 LEU A C 1
ATOM 726 O O . LEU A 1 85 ? 6.447 -1.143 4.027 1.00 94.69 85 LEU A O 1
ATOM 730 N N . ASN A 1 86 ? 7.558 -2.767 2.974 1.00 93.62 86 ASN A N 1
ATOM 731 C CA . ASN A 1 86 ? 7.208 -3.790 3.959 1.00 93.62 86 ASN A CA 1
ATOM 732 C C . ASN A 1 86 ? 7.734 -3.463 5.372 1.00 93.62 86 ASN A C 1
ATOM 734 O O . ASN A 1 86 ? 7.076 -3.801 6.353 1.00 93.62 86 ASN A O 1
ATOM 738 N N . ARG A 1 87 ? 8.891 -2.795 5.503 1.00 94.88 87 ARG A N 1
ATOM 739 C CA . ARG A 1 87 ? 9.423 -2.355 6.804 1.00 94.88 87 ARG A CA 1
ATOM 740 C C . ARG A 1 87 ? 8.571 -1.240 7.394 1.00 94.88 87 ARG A C 1
ATOM 742 O O . ARG A 1 87 ? 8.200 -1.343 8.556 1.00 94.88 87 ARG A O 1
ATOM 749 N N . ILE A 1 88 ? 8.175 -0.266 6.577 1.00 97.00 88 ILE A N 1
ATOM 750 C CA . ILE A 1 88 ? 7.239 0.801 6.966 1.00 97.00 88 ILE A CA 1
ATOM 751 C C . ILE A 1 88 ? 5.937 0.193 7.515 1.00 97.00 88 ILE A C 1
ATOM 753 O O . ILE A 1 88 ? 5.508 0.551 8.609 1.00 97.00 88 ILE A O 1
ATOM 757 N N . PHE A 1 89 ? 5.351 -0.788 6.821 1.00 97.12 89 PHE A N 1
ATOM 758 C CA . PHE A 1 89 ? 4.131 -1.474 7.271 1.00 97.12 89 PHE A CA 1
ATOM 759 C C . PHE A 1 89 ? 4.300 -2.234 8.593 1.00 97.12 89 PHE A C 1
ATOM 761 O O . PHE A 1 89 ? 3.443 -2.127 9.470 1.00 97.12 89 PHE A O 1
ATOM 768 N N . ILE A 1 90 ? 5.413 -2.953 8.771 1.00 96.06 90 ILE A N 1
ATOM 769 C CA . ILE A 1 90 ? 5.727 -3.634 10.038 1.00 96.06 90 ILE A CA 1
ATOM 770 C C . ILE A 1 90 ? 5.837 -2.624 11.183 1.00 96.06 90 ILE A C 1
ATOM 772 O O . ILE A 1 90 ? 5.347 -2.875 12.281 1.00 96.06 90 ILE A O 1
ATOM 776 N N . GLU A 1 91 ? 6.475 -1.478 10.951 1.00 96.12 91 GLU A N 1
ATOM 777 C CA . GLU A 1 91 ? 6.620 -0.458 11.986 1.00 96.12 91 GLU A CA 1
ATOM 778 C C . GLU A 1 91 ? 5.281 0.186 12.357 1.00 96.12 91 GLU A C 1
ATOM 780 O O . GLU A 1 91 ? 5.013 0.359 13.546 1.00 96.12 91 GLU A O 1
ATOM 785 N N . ILE A 1 92 ? 4.417 0.463 11.374 1.00 95.81 92 ILE A N 1
ATOM 786 C CA . ILE A 1 92 ? 3.056 0.966 11.611 1.00 95.81 92 ILE A CA 1
ATOM 787 C C . ILE A 1 92 ? 2.259 -0.029 12.464 1.00 95.81 92 ILE A C 1
ATOM 789 O O . ILE A 1 92 ? 1.655 0.360 13.466 1.00 95.81 92 ILE A O 1
ATOM 793 N N . GLU A 1 93 ? 2.271 -1.317 12.111 1.00 95.62 93 GLU A N 1
ATOM 794 C CA . GLU A 1 93 ? 1.567 -2.360 12.868 1.00 95.62 93 GLU A CA 1
ATOM 795 C C . GLU A 1 93 ? 2.112 -2.496 14.296 1.00 95.62 93 GLU A C 1
ATOM 797 O O . GLU A 1 93 ? 1.338 -2.526 15.255 1.00 95.62 93 GLU A O 1
ATOM 802 N N . ARG A 1 94 ? 3.439 -2.469 14.459 1.00 94.25 94 ARG A N 1
ATOM 803 C CA . ARG A 1 94 ? 4.114 -2.561 15.761 1.00 94.25 94 ARG A CA 1
ATOM 804 C C . ARG A 1 94 ? 3.800 -1.388 16.692 1.00 94.25 94 ARG A C 1
ATOM 806 O O . ARG A 1 94 ? 3.658 -1.602 17.906 1.00 94.25 94 ARG A O 1
ATOM 813 N N . GLU A 1 95 ? 3.763 -0.174 16.147 1.00 93.19 95 GLU A N 1
ATOM 814 C CA . GLU A 1 95 ? 3.524 1.057 16.906 1.00 93.19 95 GLU A CA 1
ATOM 815 C C . GLU A 1 95 ? 2.053 1.183 17.305 1.00 93.19 95 GLU A C 1
ATOM 817 O O . GLU A 1 95 ? 1.729 1.449 18.460 1.00 93.19 95 GLU A O 1
ATOM 822 N N . THR A 1 96 ? 1.146 0.918 16.364 1.00 91.81 96 THR A N 1
ATOM 823 C CA . THR A 1 96 ? -0.302 1.046 16.592 1.00 91.81 96 THR A CA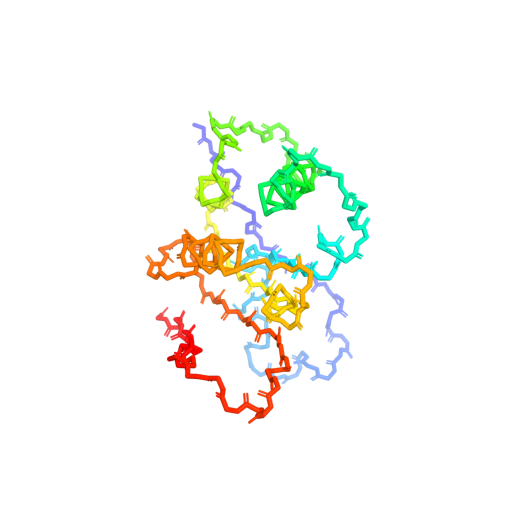 1
ATOM 824 C C . THR A 1 96 ? -0.914 -0.162 17.305 1.00 91.81 96 THR A C 1
ATOM 826 O O . THR A 1 96 ? -1.988 -0.042 17.899 1.00 91.81 96 THR A O 1
ATOM 829 N N . GLY A 1 97 ? -0.263 -1.327 17.233 1.00 93.69 97 GLY A N 1
ATOM 830 C CA . GLY A 1 97 ? -0.802 -2.610 17.686 1.00 93.69 97 GLY A CA 1
ATOM 831 C C . GLY A 1 97 ? -1.941 -3.142 16.811 1.00 93.69 97 GLY A C 1
ATOM 832 O O . GLY A 1 97 ? -2.730 -3.963 17.276 1.00 93.69 97 GLY A O 1
ATOM 833 N N . ARG A 1 98 ? -2.077 -2.648 15.574 1.00 93.62 98 ARG A N 1
ATOM 834 C CA . ARG A 1 98 ? -3.188 -2.963 14.666 1.00 93.62 98 ARG A CA 1
ATOM 835 C C . ARG A 1 98 ? -2.682 -3.497 13.337 1.00 93.62 98 ARG A C 1
ATOM 837 O O . ARG A 1 98 ? -1.804 -2.904 12.716 1.00 93.62 98 ARG A O 1
ATOM 844 N N . LYS A 1 99 ? -3.317 -4.565 12.854 1.00 96.12 99 LYS A N 1
ATOM 845 C CA . LYS A 1 99 ? -3.092 -5.073 11.498 1.00 96.12 99 LYS A CA 1
ATOM 846 C C . LYS A 1 99 ? -3.526 -4.053 10.442 1.00 96.12 99 LYS A C 1
ATOM 848 O O . LYS A 1 99 ? -4.347 -3.169 10.705 1.00 96.12 99 LYS A O 1
ATOM 853 N N . ILE A 1 100 ? -2.974 -4.199 9.246 1.00 96.81 100 ILE A N 1
ATOM 854 C CA . ILE A 1 100 ? -3.242 -3.345 8.091 1.00 96.81 100 ILE A CA 1
ATOM 855 C C . ILE A 1 100 ? -4.309 -3.990 7.203 1.00 96.81 100 ILE A C 1
ATOM 857 O O . ILE A 1 100 ? -4.219 -5.169 6.862 1.00 96.81 100 ILE A O 1
ATOM 861 N N . VAL A 1 101 ? -5.300 -3.201 6.800 1.00 96.88 101 VAL A N 1
ATOM 862 C CA . VAL A 1 101 ? -6.123 -3.471 5.621 1.00 96.88 101 VAL A CA 1
ATOM 863 C C . VAL A 1 101 ? -5.531 -2.650 4.483 1.00 96.88 101 VAL A C 1
ATOM 865 O O . VAL A 1 101 ? -5.573 -1.417 4.513 1.00 96.88 101 VAL A O 1
ATOM 868 N N . LEU A 1 102 ? -4.935 -3.341 3.517 1.00 97.62 102 LEU A N 1
ATOM 869 C CA . LEU A 1 102 ? -4.288 -2.740 2.360 1.00 97.62 102 LEU A CA 1
ATOM 870 C C . LEU A 1 102 ? -5.251 -2.767 1.174 1.00 97.62 102 LEU A C 1
ATOM 872 O O . LEU A 1 102 ? -5.683 -3.834 0.746 1.00 97.62 102 LEU A O 1
ATOM 876 N N . ILE A 1 103 ? -5.581 -1.597 0.645 1.00 97.12 103 ILE A N 1
ATOM 877 C CA . ILE A 1 103 ? -6.391 -1.439 -0.561 1.00 97.12 103 ILE A CA 1
ATOM 878 C C . ILE A 1 103 ? -5.459 -0.962 -1.667 1.00 97.12 103 ILE A C 1
ATOM 880 O O . ILE A 1 103 ? -4.839 0.088 -1.522 1.00 97.12 103 ILE A O 1
ATOM 884 N N . ILE A 1 104 ? -5.354 -1.714 -2.756 1.00 96.81 104 ILE A N 1
ATOM 885 C CA . ILE A 1 104 ? -4.561 -1.340 -3.927 1.00 96.81 104 ILE A CA 1
ATOM 886 C C . ILE A 1 104 ? -5.501 -1.173 -5.107 1.00 96.81 104 ILE A C 1
ATOM 888 O O . ILE A 1 104 ? -6.080 -2.144 -5.585 1.00 96.81 104 ILE A O 1
ATOM 892 N N . GLU A 1 105 ? -5.642 0.053 -5.579 1.00 95.25 105 GLU A N 1
ATOM 893 C CA . GLU A 1 105 ? -6.451 0.377 -6.743 1.00 95.25 105 GLU A CA 1
ATOM 894 C C . GLU A 1 105 ? -5.607 0.471 -8.002 1.00 95.25 105 GLU A C 1
ATOM 896 O O . GLU A 1 105 ? -4.483 0.978 -7.959 1.00 95.25 105 GLU A O 1
ATOM 901 N N . ASP A 1 106 ? -6.177 0.001 -9.110 1.00 93.00 106 ASP A N 1
ATOM 902 C CA . ASP A 1 106 ? -5.528 -0.098 -10.418 1.00 93.00 106 ASP A CA 1
ATOM 903 C C . ASP A 1 106 ? -4.179 -0.825 -10.339 1.00 93.00 106 ASP A C 1
ATOM 905 O O . ASP A 1 106 ? -3.188 -0.411 -10.941 1.00 93.00 106 ASP A O 1
ATOM 909 N N . TRP A 1 107 ? -4.127 -1.923 -9.574 1.00 93.75 107 TRP A N 1
ATOM 910 C CA . TRP A 1 107 ? -2.887 -2.677 -9.354 1.00 93.75 107 TRP A CA 1
ATOM 911 C C . TRP A 1 107 ? -2.245 -3.144 -10.663 1.00 93.75 107 TRP A C 1
ATOM 913 O O . TRP A 1 107 ? -1.043 -3.329 -10.737 1.00 93.75 107 TRP A O 1
ATOM 923 N N . ASP A 1 108 ? -3.031 -3.340 -11.711 1.00 91.56 108 ASP A N 1
ATOM 924 C CA . ASP A 1 108 ? -2.586 -3.840 -13.002 1.00 91.56 108 ASP A CA 1
ATOM 925 C C . ASP A 1 108 ? -2.211 -2.726 -13.995 1.00 91.56 108 ASP A C 1
ATOM 927 O O . ASP A 1 108 ? -1.950 -3.023 -15.161 1.00 91.56 108 ASP A O 1
ATOM 931 N N . ILE A 1 109 ? -2.154 -1.457 -13.564 1.00 91.19 109 ILE A N 1
ATOM 932 C CA . ILE A 1 109 ? -1.859 -0.313 -14.442 1.00 91.19 109 ILE A CA 1
ATOM 933 C C . ILE A 1 109 ? -0.539 -0.494 -15.202 1.00 91.19 109 ILE A C 1
ATOM 935 O O . ILE A 1 109 ? -0.518 -0.405 -16.424 1.00 91.19 109 ILE A O 1
ATOM 939 N N . ILE A 1 110 ? 0.540 -0.875 -14.510 1.00 91.81 110 ILE A N 1
ATOM 940 C CA . ILE A 1 110 ? 1.863 -1.085 -15.121 1.00 91.81 110 ILE A CA 1
ATOM 941 C C . ILE A 1 110 ? 1.846 -2.211 -16.159 1.00 91.81 110 ILE A C 1
ATOM 943 O O . ILE A 1 110 ? 2.600 -2.179 -17.127 1.00 91.81 110 ILE A O 1
ATOM 947 N N . LEU A 1 111 ? 0.991 -3.218 -15.974 1.00 89.94 111 LEU A N 1
ATOM 948 C CA . LEU A 1 111 ? 0.927 -4.367 -16.875 1.00 89.94 111 LEU A CA 1
ATOM 949 C C . LEU A 1 111 ? 0.268 -4.012 -18.213 1.00 89.94 111 LEU A C 1
ATOM 951 O O . LEU A 1 111 ? 0.632 -4.595 -19.236 1.00 89.94 111 LEU A O 1
ATOM 955 N N . LYS A 1 112 ? -0.668 -3.055 -18.201 1.00 86.50 112 LYS A N 1
ATOM 956 C CA . LYS A 1 112 ? -1.436 -2.613 -19.377 1.00 86.50 112 LYS A CA 1
ATOM 957 C C . LYS A 1 112 ? -0.682 -1.632 -20.257 1.00 86.50 112 LYS A C 1
ATOM 959 O O . LYS A 1 112 ? -0.912 -1.591 -21.457 1.00 86.50 112 LYS A O 1
ATOM 964 N N . GLU A 1 113 ? 0.178 -0.833 -19.650 1.00 85.81 113 GLU A N 1
ATOM 965 C CA . GLU A 1 113 ? 0.881 0.245 -20.329 1.00 85.81 113 GLU A CA 1
ATOM 966 C C . GLU A 1 113 ? 2.023 -0.329 -21.193 1.00 85.81 113 GLU A C 1
ATOM 968 O O . GLU A 1 113 ? 2.906 -1.051 -20.713 1.00 85.81 113 GLU A O 1
ATOM 973 N N . GLU A 1 114 ? 1.993 -0.038 -22.496 1.00 85.19 114 GLU A N 1
ATOM 974 C CA . GLU A 1 114 ? 2.965 -0.552 -23.479 1.00 85.19 114 GLU A CA 1
ATOM 975 C C . GLU A 1 114 ? 4.370 0.026 -23.274 1.00 85.19 114 GLU A C 1
ATOM 977 O O . GLU A 1 114 ? 5.365 -0.633 -23.559 1.00 85.19 114 GLU A O 1
ATOM 982 N N .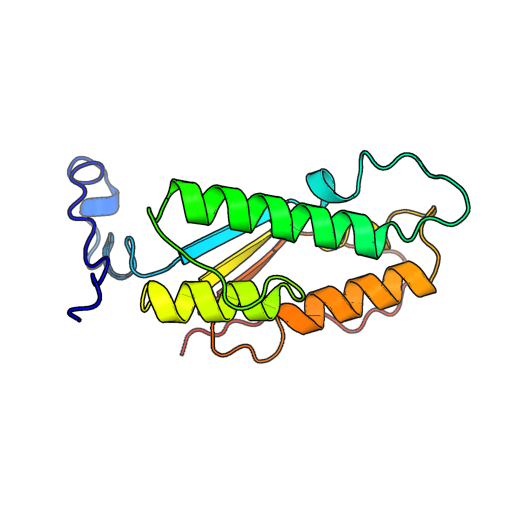 GLN A 1 115 ? 4.449 1.235 -22.719 1.00 85.94 115 GLN A N 1
ATOM 983 C CA . GLN A 1 115 ? 5.696 1.954 -22.446 1.00 85.94 115 GLN A CA 1
ATOM 984 C C . GLN A 1 115 ? 6.595 1.286 -21.390 1.00 85.94 115 GLN A C 1
ATOM 986 O O . GLN A 1 115 ? 7.776 1.618 -21.304 1.00 85.94 115 GLN A O 1
ATOM 991 N N . PHE A 1 116 ? 6.065 0.362 -20.578 1.00 88.31 116 PHE A N 1
ATOM 992 C CA . PHE A 1 116 ? 6.873 -0.398 -19.623 1.00 88.31 116 PHE A CA 1
ATOM 993 C C . PHE A 1 116 ? 7.348 -1.710 -20.243 1.00 88.31 116 PHE A C 1
ATOM 995 O O . PHE A 1 116 ? 6.544 -2.543 -20.673 1.00 88.31 116 PHE A O 1
ATOM 1002 N N . ASP A 1 117 ? 8.662 -1.920 -20.216 1.00 90.31 117 ASP A N 1
ATOM 1003 C CA . ASP A 1 117 ? 9.270 -3.167 -20.661 1.00 90.31 117 ASP A CA 1
ATOM 1004 C C . ASP A 1 117 ? 8.957 -4.340 -19.705 1.00 90.31 117 ASP A C 1
ATOM 1006 O O . ASP A 1 117 ? 8.438 -4.181 -18.590 1.00 90.31 117 ASP A O 1
ATOM 1010 N N . GLU A 1 118 ? 9.269 -5.563 -20.138 1.00 90.44 118 GLU A N 1
ATOM 1011 C CA . GLU A 1 118 ? 9.052 -6.765 -19.323 1.00 90.44 118 GLU A CA 1
ATOM 1012 C C . GLU A 1 118 ? 9.821 -6.721 -17.997 1.00 90.44 118 GLU A C 1
ATOM 1014 O O . GLU A 1 118 ? 9.361 -7.262 -16.988 1.00 90.44 118 GLU A O 1
ATOM 1019 N N . LYS A 1 119 ? 10.985 -6.066 -17.962 1.00 92.56 119 LYS A N 1
ATOM 1020 C CA . LYS A 1 119 ? 11.802 -5.945 -16.753 1.00 92.56 119 LYS A CA 1
ATOM 1021 C C . LYS A 1 119 ? 11.103 -5.068 -15.715 1.00 92.56 119 LYS A C 1
ATOM 1023 O O . LYS A 1 119 ? 11.013 -5.470 -14.555 1.00 92.56 119 LYS A O 1
ATOM 1028 N N . SER A 1 120 ? 10.567 -3.919 -16.113 1.00 92.81 120 SER A N 1
ATOM 1029 C CA . SER A 1 120 ? 9.765 -3.023 -15.284 1.00 92.81 120 SER A CA 1
ATOM 1030 C C . SER A 1 120 ? 8.503 -3.718 -14.787 1.00 92.81 120 SER A C 1
ATOM 1032 O O . SER A 1 120 ? 8.231 -3.691 -13.587 1.00 92.81 120 SER A O 1
ATOM 1034 N N . LYS A 1 121 ? 7.781 -4.427 -15.664 1.00 92.94 121 LYS A N 1
ATOM 1035 C CA . LYS A 1 121 ? 6.598 -5.216 -15.277 1.00 92.94 121 LYS A CA 1
ATOM 1036 C C . LYS A 1 121 ? 6.949 -6.283 -14.235 1.00 92.94 121 LYS A C 1
ATOM 1038 O O . LYS A 1 121 ? 6.299 -6.370 -13.195 1.00 92.94 121 LYS A O 1
ATOM 1043 N N . ASN A 1 122 ? 8.034 -7.029 -14.442 1.00 93.06 122 ASN A N 1
ATOM 1044 C CA . ASN A 1 122 ? 8.511 -8.033 -13.488 1.00 93.06 122 ASN A CA 1
ATOM 1045 C C . ASN A 1 122 ? 8.959 -7.422 -12.151 1.00 93.06 122 ASN A C 1
ATOM 1047 O O . ASN A 1 122 ? 8.673 -7.979 -11.089 1.00 93.06 122 ASN A O 1
ATOM 1051 N N . ASN A 1 123 ? 9.646 -6.280 -12.175 1.00 95.00 123 ASN A N 1
ATOM 1052 C CA . ASN A 1 123 ? 10.050 -5.568 -10.962 1.00 95.00 123 ASN A CA 1
ATOM 1053 C C . ASN A 1 123 ? 8.836 -5.079 -10.167 1.00 95.00 123 ASN A C 1
ATOM 1055 O O . ASN A 1 123 ? 8.810 -5.204 -8.943 1.00 95.00 123 ASN A O 1
ATOM 1059 N N . TYR A 1 124 ? 7.815 -4.580 -10.861 1.00 95.62 124 TYR A N 1
ATOM 1060 C CA . TYR A 1 124 ? 6.566 -4.154 -10.251 1.00 95.62 124 TYR A CA 1
ATOM 1061 C C . TYR A 1 124 ? 5.807 -5.322 -9.599 1.00 95.62 124 TYR A C 1
ATOM 1063 O O . TYR A 1 124 ? 5.380 -5.215 -8.449 1.00 95.62 124 TYR A O 1
ATOM 1071 N N . MET A 1 125 ? 5.724 -6.476 -10.268 1.00 95.00 125 MET A N 1
ATOM 1072 C CA . MET A 1 125 ? 5.122 -7.684 -9.687 1.00 95.00 125 MET A CA 1
ATOM 1073 C C . MET A 1 125 ? 5.877 -8.159 -8.440 1.00 95.00 125 MET A C 1
ATOM 1075 O O . MET A 1 125 ? 5.262 -8.398 -7.403 1.00 95.00 125 MET A O 1
ATOM 1079 N N . LYS A 1 126 ? 7.217 -8.191 -8.487 1.00 94.56 126 LYS A N 1
ATOM 1080 C CA . LYS A 1 126 ? 8.047 -8.501 -7.307 1.00 94.56 126 LYS A CA 1
ATOM 1081 C C . LYS A 1 126 ? 7.803 -7.523 -6.159 1.00 94.56 126 LYS A C 1
ATOM 1083 O O . LYS A 1 126 ? 7.817 -7.926 -4.996 1.00 94.56 126 LYS A O 1
ATOM 1088 N N . PHE A 1 127 ? 7.585 -6.246 -6.467 1.00 95.31 127 PHE A N 1
ATOM 1089 C CA . PHE A 1 127 ? 7.207 -5.251 -5.471 1.00 95.31 127 PHE A CA 1
ATOM 1090 C C . PHE A 1 127 ? 5.862 -5.596 -4.819 1.00 95.31 127 PHE A C 1
ATOM 1092 O O . PHE A 1 127 ? 5.820 -5.676 -3.590 1.00 95.31 127 PHE A O 1
ATOM 1099 N N . LEU A 1 128 ? 4.808 -5.863 -5.597 1.00 95.12 128 LEU A N 1
ATOM 1100 C CA . LEU A 1 128 ? 3.500 -6.260 -5.060 1.00 95.12 128 LEU A CA 1
ATOM 1101 C C . LEU A 1 128 ? 3.605 -7.517 -4.185 1.00 95.12 128 LEU A C 1
ATOM 1103 O O . LEU A 1 128 ? 3.121 -7.526 -3.049 1.00 95.12 128 LEU A O 1
ATOM 1107 N N . ASP A 1 129 ? 4.334 -8.536 -4.642 1.00 92.94 129 ASP A N 1
ATOM 1108 C CA . ASP A 1 129 ? 4.565 -9.759 -3.870 1.00 92.94 129 ASP A CA 1
ATOM 1109 C C . ASP A 1 129 ? 5.272 -9.473 -2.536 1.00 92.94 129 ASP A C 1
ATOM 1111 O O . ASP A 1 129 ? 4.934 -10.024 -1.477 1.00 92.94 129 ASP A O 1
ATOM 1115 N N . SER A 1 130 ? 6.232 -8.542 -2.551 1.00 93.81 130 SER A N 1
ATOM 1116 C CA . SER A 1 130 ? 6.989 -8.140 -1.364 1.00 93.81 130 SER A CA 1
ATOM 1117 C C . SER A 1 130 ? 6.135 -7.471 -0.282 1.00 93.81 130 SER A C 1
ATOM 1119 O O . SER A 1 130 ? 6.561 -7.459 0.880 1.00 93.81 130 SER A O 1
ATOM 1121 N N . ILE A 1 131 ? 4.935 -6.976 -0.623 1.00 95.19 131 ILE A N 1
ATOM 1122 C CA . ILE A 1 131 ? 4.020 -6.294 0.303 1.00 95.19 131 ILE A CA 1
ATOM 1123 C C . ILE A 1 131 ? 2.675 -7.003 0.540 1.00 95.19 131 ILE A C 1
ATOM 1125 O O . ILE A 1 131 ? 1.974 -6.627 1.474 1.00 95.19 131 ILE A O 1
ATOM 1129 N N . ILE A 1 132 ? 2.326 -8.037 -0.237 1.00 93.56 132 ILE A N 1
ATOM 1130 C CA . ILE A 1 132 ? 1.022 -8.732 -0.131 1.00 93.56 132 ILE A CA 1
ATOM 1131 C C . ILE A 1 132 ? 1.161 -10.190 0.309 1.00 93.56 132 ILE A C 1
ATOM 1133 O O . ILE A 1 132 ? 0.437 -10.643 1.196 1.00 93.56 132 ILE A O 1
ATOM 1137 N N . ILE A 1 133 ? 2.092 -10.935 -0.289 1.00 89.12 133 ILE A N 1
ATOM 1138 C CA . ILE A 1 133 ? 2.136 -12.394 -0.139 1.00 89.12 133 ILE A CA 1
ATOM 1139 C C . ILE A 1 133 ? 2.678 -12.789 1.239 1.00 89.12 133 ILE A C 1
ATOM 1141 O O . ILE A 1 133 ? 3.789 -12.402 1.610 1.00 89.12 133 ILE A O 1
ATOM 1145 N N . GLU A 1 134 ? 1.888 -13.566 1.988 1.00 87.81 134 GLU A N 1
ATOM 1146 C CA . GLU A 1 134 ? 2.249 -14.143 3.295 1.00 87.81 134 GLU A CA 1
ATOM 1147 C C . GLU A 1 134 ? 2.723 -13.103 4.328 1.00 87.81 134 GLU A C 1
ATOM 1149 O O . GLU A 1 134 ? 3.709 -13.287 5.046 1.00 87.81 134 GLU A O 1
ATOM 1154 N N . LYS A 1 135 ? 2.033 -11.957 4.406 1.00 93.06 135 LYS A N 1
ATOM 1155 C CA . LYS A 1 135 ? 2.422 -10.869 5.315 1.00 93.06 135 LYS A CA 1
ATOM 1156 C C . LYS A 1 135 ? 1.649 -10.892 6.620 1.00 93.06 135 LYS A C 1
ATOM 1158 O O . LYS A 1 135 ? 0.479 -10.532 6.677 1.00 93.06 135 LYS A O 1
ATOM 1163 N N . ASN A 1 136 ? 2.364 -11.167 7.706 1.00 93.50 136 ASN A N 1
ATOM 1164 C CA . ASN A 1 136 ? 1.792 -11.183 9.053 1.00 93.50 136 ASN A CA 1
ATOM 1165 C C . ASN A 1 136 ? 1.230 -9.830 9.514 1.00 93.50 136 ASN A C 1
ATOM 1167 O O . ASN A 1 136 ? 0.410 -9.816 10.424 1.00 93.50 136 ASN A O 1
ATOM 1171 N N . TYR A 1 137 ? 1.659 -8.698 8.948 1.00 95.44 137 TYR A N 1
ATOM 1172 C CA . TYR A 1 137 ? 1.115 -7.377 9.296 1.00 95.44 137 TYR A CA 1
ATOM 1173 C C . TYR A 1 137 ? -0.244 -7.088 8.640 1.00 95.44 137 TYR A C 1
ATOM 1175 O O . TYR A 1 137 ? -0.916 -6.142 9.051 1.00 95.44 137 TYR A O 1
ATOM 1183 N N . LEU A 1 138 ? -0.666 -7.875 7.643 1.00 96.88 138 LEU A N 1
ATOM 1184 C CA . LEU A 1 138 ? -1.947 -7.704 6.963 1.00 96.88 138 LEU A CA 1
ATOM 1185 C C . LEU A 1 138 ? -3.063 -8.462 7.686 1.00 96.88 138 LEU A C 1
ATOM 1187 O O . LEU A 1 138 ? -2.896 -9.607 8.094 1.00 96.88 138 LEU A O 1
ATOM 1191 N N . ALA A 1 139 ? -4.218 -7.814 7.795 1.00 96.06 139 ALA A N 1
ATOM 1192 C CA . ALA A 1 139 ? -5.501 -8.465 8.044 1.00 96.06 139 ALA A CA 1
ATOM 1193 C C . ALA A 1 139 ? -6.301 -8.658 6.752 1.00 96.06 139 ALA A C 1
ATOM 1195 O O . ALA A 1 139 ? -7.198 -9.484 6.710 1.00 96.06 139 ALA A O 1
ATOM 1196 N N . LEU A 1 140 ? -6.028 -7.870 5.711 1.00 94.31 140 LEU A N 1
ATOM 1197 C CA . LEU A 1 140 ? -6.657 -8.014 4.402 1.00 94.31 140 LEU A CA 1
ATOM 1198 C C . LEU A 1 140 ? -5.820 -7.275 3.359 1.00 94.31 140 LEU A C 1
ATOM 1200 O O . LEU A 1 140 ? -5.342 -6.172 3.629 1.00 94.31 140 LEU A O 1
ATOM 1204 N N . ALA A 1 141 ? -5.698 -7.853 2.167 1.00 95.00 141 ALA A N 1
ATOM 1205 C CA . ALA A 1 141 ? -5.309 -7.132 0.963 1.00 95.00 141 ALA A CA 1
ATOM 1206 C C . ALA A 1 141 ? -6.458 -7.207 -0.044 1.00 95.00 141 ALA A C 1
ATOM 1208 O O . ALA A 1 141 ? -6.895 -8.296 -0.409 1.00 95.00 141 ALA A O 1
ATOM 1209 N N . TYR A 1 142 ? -6.947 -6.053 -0.483 1.00 93.62 142 TYR A N 1
ATOM 1210 C CA . TYR A 1 142 ? -7.967 -5.944 -1.516 1.00 93.62 142 TYR A CA 1
ATOM 1211 C C . TYR A 1 142 ? -7.381 -5.211 -2.717 1.00 93.62 142 TYR A C 1
ATOM 1213 O O . TYR A 1 142 ? -6.917 -4.079 -2.587 1.00 93.62 142 TYR A O 1
ATOM 1221 N N . LEU A 1 143 ? -7.383 -5.868 -3.872 1.00 93.38 143 LEU A N 1
ATOM 1222 C CA . LEU A 1 143 ? -6.836 -5.326 -5.107 1.00 93.38 143 LEU A CA 1
ATOM 1223 C C . LEU A 1 143 ? -7.977 -5.064 -6.089 1.00 93.38 143 LEU A C 1
ATOM 1225 O O . LEU A 1 143 ? -8.793 -5.954 -6.332 1.00 93.38 143 LEU A O 1
ATOM 1229 N N . THR A 1 144 ? -8.015 -3.875 -6.686 1.00 92.75 144 THR A N 1
ATOM 1230 C CA . THR A 1 144 ? -8.902 -3.562 -7.811 1.00 92.75 144 THR A CA 1
ATOM 1231 C C . THR A 1 144 ? -8.082 -3.344 -9.071 1.00 92.75 144 THR A C 1
ATOM 1233 O O . THR A 1 144 ? -7.005 -2.753 -9.042 1.00 92.75 144 THR A O 1
ATOM 1236 N N . GLY A 1 145 ? -8.576 -3.877 -10.178 1.00 86.62 145 GLY A N 1
ATOM 1237 C CA . GLY A 1 145 ? -7.932 -3.817 -11.479 1.00 86.62 145 GLY A CA 1
ATOM 1238 C C . GLY A 1 145 ? -8.889 -4.341 -12.539 1.00 86.62 145 GLY A C 1
ATOM 1239 O O . GLY A 1 145 ? -9.917 -4.944 -12.224 1.00 86.62 145 GLY A O 1
ATOM 1240 N N . VAL A 1 146 ? -8.552 -4.101 -13.796 1.00 81.69 146 VAL A N 1
ATOM 1241 C CA . VAL A 1 146 ? -9.336 -4.534 -14.957 1.00 81.69 146 VAL A CA 1
ATOM 1242 C C . VAL A 1 146 ? -8.363 -5.147 -15.947 1.00 81.69 146 VAL A C 1
ATOM 1244 O O . VAL A 1 146 ? -7.915 -4.468 -16.872 1.00 81.69 146 VAL A O 1
ATOM 1247 N N . LEU A 1 147 ? -7.983 -6.402 -15.715 1.00 70.00 147 LEU A N 1
ATOM 1248 C CA . LEU A 1 147 ? -7.030 -7.074 -16.589 1.00 70.00 147 LEU A CA 1
ATOM 1249 C C . LEU A 1 147 ? -7.649 -7.208 -17.992 1.00 70.00 147 LEU A C 1
ATOM 1251 O O . LEU A 1 147 ? -8.795 -7.658 -18.099 1.00 70.00 147 LEU A O 1
ATOM 1255 N N . PRO A 1 148 ? -6.933 -6.829 -19.068 1.00 62.12 148 PRO A N 1
ATOM 1256 C CA . PRO A 1 148 ? -7.417 -7.044 -20.425 1.00 62.12 148 PRO A CA 1
ATOM 1257 C C . PRO A 1 148 ? -7.650 -8.540 -20.669 1.00 62.12 148 PRO A C 1
ATOM 1259 O O . PRO A 1 148 ? -6.824 -9.369 -20.297 1.00 62.12 148 PRO A O 1
ATOM 1262 N N . ILE A 1 149 ? -8.751 -8.892 -21.339 1.00 57.62 149 ILE A N 1
ATOM 1263 C CA . ILE A 1 149 ? -9.108 -10.292 -21.653 1.00 57.62 149 ILE A CA 1
ATOM 1264 C C . ILE A 1 149 ? -8.146 -10.909 -22.701 1.00 57.62 149 ILE A C 1
ATOM 1266 O O . ILE A 1 149 ? -8.184 -12.109 -22.964 1.00 57.62 149 ILE A O 1
ATOM 1270 N N . SER A 1 150 ? -7.239 -10.133 -23.305 1.00 50.34 150 SER A N 1
ATOM 1271 C CA . SER A 1 150 ? -6.340 -10.625 -24.354 1.00 50.34 150 SER A CA 1
ATOM 1272 C C . SER A 1 150 ? -5.195 -11.496 -23.811 1.00 50.34 150 SER A C 1
ATOM 1274 O O . SER A 1 150 ? -4.284 -10.989 -23.160 1.00 50.34 150 SER A O 1
ATOM 1276 N N . ASN A 1 151 ? -5.253 -12.799 -24.126 1.00 42.50 151 ASN A N 1
ATOM 1277 C CA . ASN A 1 151 ? -4.201 -13.826 -24.299 1.00 42.50 151 ASN A CA 1
ATOM 1278 C C . ASN A 1 151 ? -2.820 -13.649 -23.637 1.00 42.50 151 ASN A C 1
ATOM 1280 O O . ASN A 1 151 ? -1.805 -14.073 -24.191 1.00 42.50 151 ASN A O 1
ATOM 1284 N N . THR A 1 152 ? -2.756 -13.114 -22.427 1.00 44.66 152 THR A N 1
ATOM 1285 C CA . THR A 1 152 ? -1.502 -13.023 -21.682 1.00 44.66 152 THR A CA 1
ATOM 1286 C C . THR A 1 152 ? -1.583 -14.013 -20.529 1.00 44.66 152 THR A C 1
ATOM 1288 O O . THR A 1 152 ? -2.476 -13.929 -19.687 1.00 44.66 152 THR A O 1
ATOM 1291 N N . LYS A 1 153 ? -0.699 -15.019 -20.530 1.00 42.81 153 LYS A N 1
ATOM 1292 C CA . LYS A 1 153 ? -0.619 -16.040 -19.477 1.00 42.81 153 LYS A CA 1
ATOM 1293 C C . LYS A 1 153 ? -0.120 -15.397 -18.182 1.00 42.81 153 LYS A C 1
ATOM 1295 O O . LYS A 1 153 ? 1.063 -15.468 -17.870 1.00 42.81 153 LYS A O 1
ATOM 1300 N N . PHE A 1 154 ? -1.021 -14.789 -17.424 1.00 50.94 154 PHE A N 1
ATOM 1301 C CA . PHE A 1 154 ? -0.763 -14.428 -16.039 1.00 50.94 154 PHE A CA 1
ATOM 1302 C C . PHE A 1 154 ? -1.394 -15.482 -15.138 1.00 50.94 154 PHE A C 1
ATOM 1304 O O . PHE A 1 154 ? -2.598 -15.733 -15.191 1.00 50.94 154 PHE A O 1
ATOM 1311 N N . THR A 1 155 ? -0.566 -16.126 -14.321 1.00 41.31 155 THR A N 1
ATOM 1312 C CA . THR A 1 155 ? -1.041 -16.981 -13.237 1.00 41.31 155 THR A CA 1
ATOM 1313 C C . THR A 1 155 ? -1.833 -16.093 -12.283 1.00 41.31 155 THR A C 1
ATOM 1315 O O . THR A 1 155 ? -1.305 -15.110 -11.769 1.00 41.31 155 THR A O 1
ATOM 1318 N N . THR A 1 156 ? -3.116 -16.396 -12.107 1.00 41.72 156 THR A N 1
ATOM 1319 C CA . THR A 1 156 ? -4.066 -15.648 -11.281 1.00 41.72 156 THR A CA 1
ATOM 1320 C C . THR A 1 156 ? -3.445 -15.259 -9.936 1.00 41.72 156 THR A C 1
ATOM 1322 O O . THR A 1 156 ? -3.147 -16.134 -9.115 1.00 41.72 156 THR A O 1
ATOM 1325 N N . LEU A 1 157 ? -3.269 -13.951 -9.692 1.00 43.41 157 LEU A N 1
ATOM 1326 C CA . LEU A 1 157 ? -3.006 -13.448 -8.345 1.00 43.41 157 LEU A CA 1
ATOM 1327 C C . LEU A 1 157 ? -4.213 -13.861 -7.506 1.00 43.41 157 LEU A C 1
ATOM 1329 O O . LEU A 1 157 ? -5.334 -13.410 -7.747 1.00 43.41 157 LEU A O 1
ATOM 1333 N N . HIS A 1 158 ? -4.005 -14.794 -6.584 1.00 42.09 158 HIS A N 1
ATOM 1334 C CA . HIS A 1 158 ? -5.066 -15.228 -5.695 1.00 42.09 158 HIS A CA 1
ATOM 1335 C C . HIS A 1 158 ? -5.549 -14.001 -4.920 1.00 42.09 158 HIS A C 1
ATOM 1337 O O . HIS A 1 158 ? -4.745 -13.279 -4.331 1.00 42.09 158 HIS A O 1
ATOM 1343 N N . ILE A 1 159 ? -6.860 -13.759 -4.908 1.00 41.62 159 ILE A N 1
ATOM 1344 C CA . ILE A 1 159 ? -7.460 -12.877 -3.909 1.00 41.62 159 ILE A CA 1
ATOM 1345 C C . ILE A 1 159 ? -7.188 -13.552 -2.564 1.00 41.62 159 ILE A C 1
ATOM 1347 O O . ILE A 1 159 ? -7.828 -14.542 -2.206 1.00 41.62 159 ILE A O 1
ATOM 1351 N N . ILE A 1 160 ? -6.171 -13.073 -1.851 1.00 43.03 160 ILE A N 1
ATOM 1352 C CA . ILE A 1 160 ? -5.804 -13.598 -0.542 1.00 43.03 160 ILE A CA 1
ATOM 1353 C C . ILE A 1 160 ? -6.809 -13.037 0.471 1.00 43.03 160 ILE A C 1
ATOM 1355 O O . ILE A 1 160 ? -6.626 -11.968 1.052 1.00 43.03 160 ILE A O 1
ATOM 1359 N N . ASN A 1 161 ? -7.892 -13.783 0.689 1.00 37.09 161 ASN A N 1
ATOM 1360 C CA . ASN A 1 161 ? -8.720 -13.638 1.881 1.00 37.09 161 ASN A CA 1
ATOM 1361 C C . ASN A 1 161 ? -7.938 -14.201 3.076 1.00 37.09 161 ASN A C 1
ATOM 1363 O O . ASN A 1 161 ? -7.992 -15.398 3.345 1.00 37.09 161 ASN A O 1
ATOM 1367 N N . VAL A 1 162 ? -7.216 -13.354 3.811 1.00 42.38 162 VAL A N 1
ATOM 1368 C CA . VAL A 1 162 ? -6.688 -13.723 5.137 1.00 42.38 162 VAL A CA 1
ATOM 1369 C C . VAL A 1 162 ? -7.586 -13.111 6.198 1.00 42.38 162 VAL A C 1
ATOM 1371 O O . VAL A 1 162 ? -7.209 -12.195 6.907 1.00 42.38 162 VAL A O 1
ATOM 1374 N N . LEU A 1 163 ? -8.800 -13.641 6.327 1.00 34.94 163 LEU A N 1
ATOM 1375 C CA . LEU A 1 163 ? -9.523 -13.543 7.591 1.00 34.94 163 LEU A CA 1
ATOM 1376 C C . LEU A 1 163 ? -9.236 -14.835 8.363 1.00 34.94 163 LEU A C 1
ATOM 1378 O O . LEU A 1 163 ? -9.881 -15.853 8.125 1.00 34.94 163 LEU A O 1
ATOM 1382 N N . LYS A 1 164 ? -8.222 -14.800 9.234 1.00 35.88 164 LYS A N 1
ATOM 1383 C CA . LYS A 1 164 ? -8.098 -15.740 10.355 1.00 35.88 164 LYS A CA 1
ATOM 1384 C C . LYS A 1 164 ? -8.567 -15.043 11.623 1.00 35.88 164 LYS A C 1
ATOM 1386 O O . LYS A 1 164 ? -8.165 -13.873 11.815 1.00 35.88 164 LYS A O 1
#

Radius of gyration: 18.29 Å; chains: 1; bounding box: 48×31×53 Å

Sequence (164 aa):
MKKKTYTEPKTKIFNDKKISKFNNWDKYLGKFNIIRLNMKNYFSNIIFKEGIDYIKEGIDYIKENIIYEVKNSIPNFNFSSTNYLNRIFIEIERETGRKIVLIIEDWDIILKEEQFDEKSKNNYMKFLDSIIIEKNYLALAYLTGVLPISNTKFTTLHIINVLK

Foldseek 3Di:
DPQPQVDDPPDCVCVPPPLVPDPCSCVCPPQAAEAEAELCVLQVPDDDDPPDLSLVRSQLVSLVVLVVVCCVVPPPQDQPDSPAVLSVLVSVCVRNVHAYEYEYEQLCVLVPDPPDDPVSVVVSVVNVCSRPPPRPSHQAYHYHHDDDPPDDPDDDPDRDNNND